Protein AF-A0A0U3PDX2-F1 (afdb_monomer_lite)

Secondary structure (DSSP, 8-state):
------HHHHHHHHHHHHSGGGTT--S-----SSSPPP--

Radius of gyration: 12.06 Å; chains: 1; bounding box: 23×24×30 Å

pLDDT: mean 92.78, std 7.06, range [58.62, 98.25]

Foldseek 3Di:
DDDDDDPVLCVVVVVCCVDPVVVPPPPDDDDSDVPDDDDD

Structure (mmCIF, N/CA/C/O backbone):
data_AF-A0A0U3PDX2-F1
#
_entry.id   AF-A0A0U3PDX2-F1
#
loop_
_atom_site.group_PDB
_atom_site.id
_atom_site.type_symbol
_atom_site.label_atom_id
_atom_site.label_alt_id
_atom_site.label_comp_id
_atom_site.label_asym_id
_atom_site.label_entity_id
_atom_site.label_seq_id
_atom_site.pdbx_PDB_ins_code
_atom_site.Cartn_x
_atom_site.Cartn_y
_atom_site.Cartn_z
_atom_site.occupancy
_atom_site.B_iso_or_equiv
_atom_site.auth_seq_id
_atom_site.auth_comp_id
_atom_site.auth_asym_id
_atom_site.auth_atom_id
_atom_site.pdbx_PDB_model_num
ATOM 1 N N . MET A 1 1 ? 17.241 4.600 -19.672 1.00 58.62 1 MET A N 1
ATOM 2 C CA . MET A 1 1 ? 16.055 4.373 -20.533 1.00 58.62 1 MET A CA 1
ATOM 3 C C . MET A 1 1 ? 14.798 4.552 -19.694 1.00 58.62 1 MET A C 1
ATOM 5 O O . MET A 1 1 ? 14.754 4.002 -18.604 1.00 58.62 1 MET A O 1
ATOM 9 N N . LYS A 1 2 ? 13.810 5.333 -20.151 1.00 78.12 2 LYS A N 1
ATOM 10 C CA . LYS A 1 2 ? 12.494 5.448 -19.494 1.00 78.12 2 LYS A CA 1
ATOM 11 C C . LYS A 1 2 ? 11.512 4.545 -20.250 1.00 78.12 2 LYS A C 1
ATOM 13 O O . LYS A 1 2 ? 11.449 4.652 -21.470 1.00 78.12 2 LYS A O 1
ATOM 18 N N . ARG A 1 3 ? 10.792 3.659 -19.552 1.00 90.62 3 ARG A N 1
ATOM 19 C CA . ARG A 1 3 ? 9.748 2.791 -20.133 1.00 90.62 3 ARG A CA 1
ATOM 20 C C . ARG A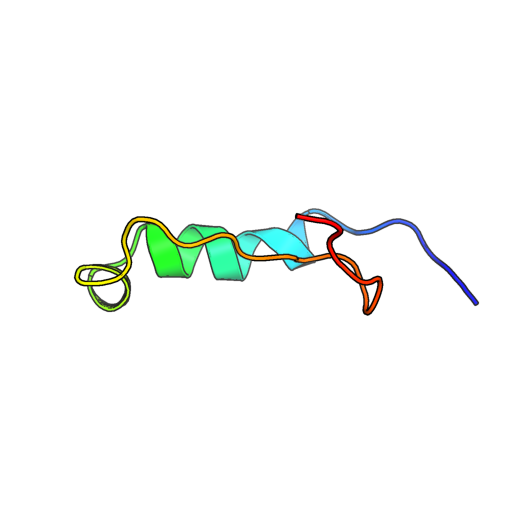 1 3 ? 8.374 3.127 -19.562 1.00 90.62 3 ARG A C 1
ATOM 22 O O . ARG A 1 3 ? 8.290 3.735 -18.497 1.00 90.62 3 ARG A O 1
ATOM 29 N N . ALA A 1 4 ? 7.320 2.710 -20.257 1.00 89.81 4 ALA A N 1
ATOM 30 C CA . ALA A 1 4 ? 5.971 2.762 -19.710 1.00 89.81 4 ALA A CA 1
ATOM 31 C C . ALA A 1 4 ? 5.868 1.859 -18.470 1.00 89.81 4 ALA A C 1
ATOM 33 O O . ALA A 1 4 ? 6.402 0.739 -18.457 1.00 89.81 4 ALA A O 1
ATOM 34 N N . GLY A 1 5 ? 5.183 2.364 -17.444 1.00 91.50 5 GLY A N 1
ATOM 35 C CA . GLY A 1 5 ? 4.790 1.560 -16.293 1.00 91.50 5 GLY A CA 1
AT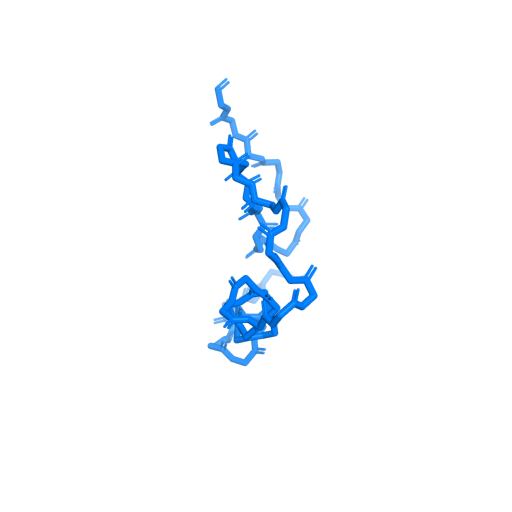OM 36 C C . GLY A 1 5 ? 3.839 0.449 -16.730 1.00 91.50 5 GLY A C 1
ATOM 37 O O . GLY A 1 5 ? 3.061 0.624 -17.668 1.00 91.50 5 GLY A O 1
ATOM 38 N N . GLN A 1 6 ? 3.941 -0.701 -16.085 1.00 95.38 6 GLN A N 1
ATOM 39 C CA . GLN A 1 6 ? 3.093 -1.858 -16.315 1.00 95.38 6 GLN A CA 1
ATOM 40 C C . GLN A 1 6 ? 2.097 -2.001 -15.159 1.00 95.38 6 GLN A C 1
ATOM 42 O O . GLN A 1 6 ? 2.459 -1.720 -14.015 1.00 95.38 6 GLN A O 1
ATOM 47 N N . PRO A 1 7 ? 0.867 -2.486 -15.404 1.00 94.31 7 PRO A N 1
ATOM 48 C CA . PRO A 1 7 ? -0.143 -2.640 -14.351 1.00 94.31 7 PRO A CA 1
ATOM 49 C C . PRO A 1 7 ? 0.332 -3.472 -13.152 1.00 94.31 7 PRO A C 1
ATOM 51 O O . PRO A 1 7 ? 0.009 -3.166 -12.006 1.00 94.31 7 PRO A O 1
ATOM 54 N N . VAL A 1 8 ? 1.160 -4.487 -13.414 1.00 96.06 8 VAL A N 1
ATOM 55 C CA . VAL A 1 8 ? 1.749 -5.356 -12.385 1.00 96.06 8 VAL A CA 1
ATOM 56 C C . VAL A 1 8 ? 2.621 -4.599 -11.378 1.00 96.06 8 VAL A C 1
ATOM 58 O O . VAL A 1 8 ? 2.835 -5.083 -10.278 1.00 96.06 8 VAL A O 1
ATOM 61 N N . GLU A 1 9 ? 3.105 -3.404 -11.715 1.00 95.50 9 GLU A N 1
ATOM 62 C CA . GLU A 1 9 ? 3.925 -2.597 -10.807 1.00 95.50 9 GLU A CA 1
ATOM 63 C C . GLU A 1 9 ? 3.076 -1.849 -9.772 1.00 95.50 9 GLU A C 1
ATOM 65 O O . GLU A 1 9 ? 3.551 -1.593 -8.670 1.00 95.50 9 GLU A O 1
ATOM 70 N N . LEU A 1 10 ? 1.817 -1.530 -10.098 1.00 94.00 10 LEU A N 1
ATOM 7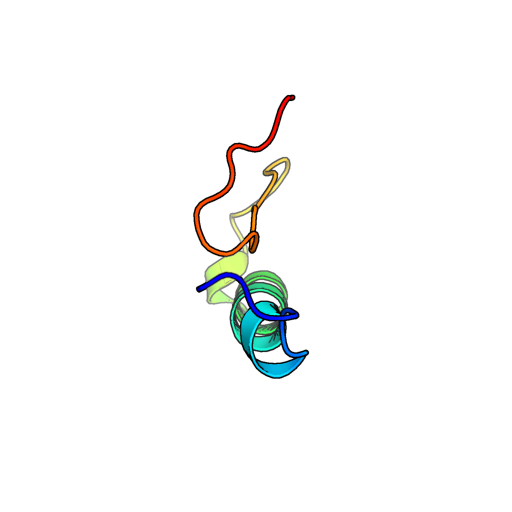1 C CA . LEU A 1 10 ? 0.871 -0.885 -9.179 1.00 94.00 10 LEU A CA 1
ATOM 72 C C . LEU A 1 10 ? 0.127 -1.906 -8.305 1.00 94.00 10 LEU A C 1
ATOM 74 O O . LEU A 1 10 ? -0.203 -1.611 -7.156 1.00 94.00 10 LEU A O 1
ATOM 78 N N . ALA A 1 11 ? -0.131 -3.102 -8.843 1.00 97.00 11 ALA A N 1
ATOM 79 C CA . ALA A 1 11 ? -0.938 -4.130 -8.187 1.00 97.00 11 ALA A CA 1
ATOM 80 C C . ALA A 1 11 ? -0.505 -4.464 -6.739 1.00 97.00 11 ALA A C 1
ATOM 82 O O . ALA A 1 11 ? -1.390 -4.544 -5.890 1.00 97.00 11 ALA A O 1
ATOM 83 N N . PRO A 1 12 ? 0.794 -4.589 -6.392 1.00 96.38 12 PRO A N 1
ATOM 84 C CA . PRO A 1 12 ? 1.205 -4.911 -5.025 1.00 96.38 12 PRO A CA 1
ATOM 85 C C . PRO A 1 12 ? 0.800 -3.849 -4.001 1.00 96.38 12 PRO A C 1
ATOM 87 O O . PRO A 1 12 ? 0.352 -4.197 -2.915 1.00 96.38 12 PRO A O 1
ATOM 90 N N . VAL A 1 13 ? 0.904 -2.560 -4.350 1.00 96.69 13 VAL A N 1
ATOM 91 C CA . VAL A 1 13 ? 0.492 -1.463 -3.456 1.00 96.69 13 VAL A CA 1
ATOM 92 C C . VAL A 1 13 ? -1.018 -1.490 -3.250 1.00 96.69 13 VAL A C 1
ATOM 94 O O . VAL A 1 13 ? -1.486 -1.331 -2.129 1.00 96.69 13 VAL A O 1
ATOM 97 N N . TYR A 1 14 ? -1.784 -1.747 -4.311 1.00 96.00 14 TYR A N 1
ATOM 98 C CA . TYR A 1 14 ? -3.233 -1.894 -4.199 1.00 96.00 14 TYR A CA 1
ATOM 99 C C . TYR A 1 14 ? -3.620 -3.067 -3.288 1.00 96.00 14 TYR A C 1
ATOM 101 O O . TYR A 1 14 ? -4.445 -2.904 -2.394 1.00 96.00 14 TYR A O 1
ATOM 109 N N . VAL A 1 15 ? -2.995 -4.233 -3.484 1.00 97.56 15 VAL A N 1
ATOM 110 C CA . VAL A 1 15 ? -3.255 -5.429 -2.669 1.00 97.56 15 VAL A CA 1
ATOM 111 C C . VAL A 1 15 ? -2.871 -5.193 -1.208 1.00 97.56 15 VAL A C 1
ATOM 113 O O . VAL A 1 15 ? -3.647 -5.552 -0.332 1.00 97.56 15 VAL A O 1
ATOM 116 N N . LEU A 1 16 ? -1.737 -4.536 -0.937 1.00 97.31 16 LEU A N 1
ATOM 117 C CA . LEU A 1 16 ? -1.327 -4.161 0.419 1.00 97.31 16 LEU A CA 1
ATOM 118 C C . LEU A 1 16 ? -2.387 -3.289 1.102 1.00 97.31 16 LEU A C 1
ATOM 120 O O . LEU A 1 16 ? -2.821 -3.607 2.206 1.0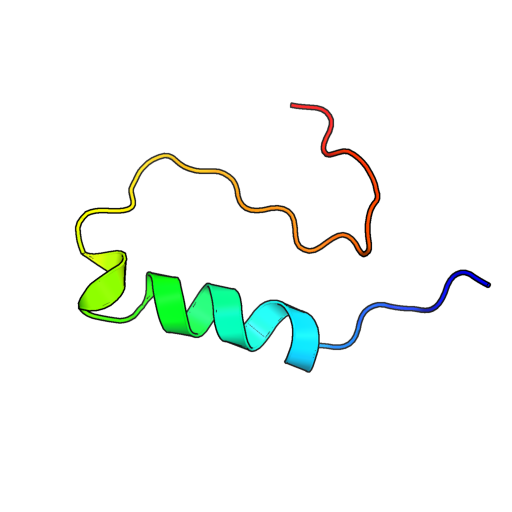0 97.31 16 LEU A O 1
ATOM 124 N N . LEU A 1 17 ? -2.831 -2.216 0.440 1.00 97.19 17 LEU A N 1
ATOM 125 C CA . LEU A 1 17 ? -3.827 -1.295 0.998 1.00 97.19 17 LEU A CA 1
ATOM 126 C C . LEU A 1 17 ? -5.199 -1.953 1.204 1.00 97.19 17 LEU A C 1
ATOM 128 O O . LEU A 1 17 ? -5.950 -1.527 2.074 1.00 97.19 17 LEU A O 1
ATOM 132 N N . ALA A 1 18 ? -5.524 -2.978 0.417 1.00 97.38 18 ALA A N 1
ATOM 133 C CA . ALA A 1 18 ? -6.751 -3.755 0.562 1.00 97.38 18 ALA A CA 1
ATOM 134 C C . ALA A 1 18 ? -6.645 -4.900 1.589 1.00 97.38 18 ALA A C 1
ATOM 136 O O . ALA A 1 18 ? -7.657 -5.520 1.908 1.00 97.38 18 ALA A O 1
ATOM 137 N N . SER A 1 19 ? -5.441 -5.216 2.070 1.00 98.19 19 SER A N 1
ATOM 138 C CA . SER A 1 19 ? -5.196 -6.313 3.009 1.00 98.19 19 SER A CA 1
ATOM 139 C C . SER A 1 19 ? -5.343 -5.881 4.469 1.00 98.19 19 SER A C 1
ATOM 141 O O . SER A 1 19 ? -5.272 -4.694 4.793 1.00 98.19 19 SER A O 1
ATOM 143 N N . ASP A 1 20 ? -5.445 -6.858 5.372 1.00 98.25 20 ASP A N 1
ATOM 144 C CA . ASP A 1 20 ? -5.449 -6.616 6.821 1.00 98.25 20 ASP A CA 1
ATOM 145 C C . ASP A 1 20 ? -4.150 -5.946 7.313 1.00 98.25 20 ASP A C 1
ATOM 147 O O . ASP A 1 20 ? -4.168 -5.190 8.288 1.00 98.25 20 ASP A O 1
ATOM 151 N N . GLU A 1 21 ? -3.027 -6.147 6.613 1.00 97.38 21 GLU A N 1
ATOM 152 C CA . GLU A 1 21 ? -1.752 -5.474 6.908 1.00 97.38 21 GLU A CA 1
ATOM 153 C C . GLU A 1 21 ? -1.842 -3.955 6.685 1.00 97.38 21 GLU A C 1
ATOM 155 O O . GLU A 1 21 ? -1.168 -3.177 7.362 1.00 97.38 21 GLU A O 1
ATOM 160 N N . GLY A 1 22 ? -2.716 -3.521 5.772 1.00 97.19 22 GLY A N 1
ATOM 161 C CA . GLY A 1 22 ? -2.995 -2.118 5.484 1.00 97.19 22 GLY A CA 1
ATOM 162 C C . GLY A 1 22 ? -3.990 -1.461 6.443 1.00 97.19 22 GLY A C 1
ATOM 163 O O . GLY A 1 22 ? -4.275 -0.276 6.288 1.00 97.19 22 GLY A O 1
ATOM 164 N N . SER A 1 23 ? -4.503 -2.179 7.448 1.00 97.50 23 SER A N 1
ATOM 165 C CA . SER A 1 23 ? -5.620 -1.728 8.299 1.00 97.50 23 SER A CA 1
ATOM 166 C C . SER A 1 23 ? -5.391 -0.408 9.047 1.00 97.50 23 SER A C 1
ATOM 168 O O . SER A 1 23 ? -6.357 0.271 9.395 1.00 97.50 23 SER A O 1
ATOM 170 N N . TYR A 1 24 ? -4.135 -0.015 9.272 1.00 97.06 24 TYR A N 1
ATOM 171 C CA . TYR A 1 24 ? -3.777 1.251 9.925 1.00 97.06 24 TYR A CA 1
ATOM 172 C C . TYR A 1 24 ? -3.220 2.317 8.968 1.00 97.06 24 TYR A C 1
ATOM 174 O O . TYR A 1 24 ? -2.791 3.387 9.403 1.00 97.06 24 TYR A O 1
ATOM 182 N N . ILE A 1 25 ? -3.215 2.048 7.662 1.00 97.44 25 ILE A N 1
ATOM 183 C CA . ILE A 1 25 ? -2.708 2.959 6.637 1.00 97.44 25 ILE A CA 1
ATOM 184 C C . ILE A 1 25 ? -3.872 3.796 6.105 1.00 97.44 25 ILE A C 1
ATOM 186 O O . ILE A 1 25 ? -4.698 3.329 5.327 1.00 97.44 25 ILE A O 1
ATOM 190 N N . THR A 1 26 ? -3.929 5.066 6.506 1.00 96.81 26 THR A N 1
ATOM 191 C CA . THR A 1 26 ? -4.947 6.016 6.035 1.00 96.81 26 THR A CA 1
ATOM 192 C C . THR A 1 26 ? -4.362 7.410 5.805 1.00 96.81 26 THR A C 1
ATOM 194 O O . THR A 1 26 ? -3.350 7.784 6.404 1.00 96.81 26 THR A O 1
ATOM 197 N N . GLY A 1 27 ? -4.968 8.174 4.891 1.00 95.75 27 GLY A N 1
ATOM 198 C CA . GLY A 1 27 ? -4.558 9.546 4.557 1.00 95.75 27 GLY A CA 1
ATOM 199 C C . GLY A 1 27 ? -3.202 9.678 3.851 1.00 95.75 27 GLY A C 1
ATOM 200 O O . GLY A 1 27 ? -2.658 10.776 3.798 1.00 95.75 27 GLY A O 1
ATOM 201 N N . GLN A 1 28 ? -2.640 8.581 3.335 1.00 94.81 28 GLN A N 1
ATOM 202 C CA . GLN A 1 28 ? -1.323 8.562 2.690 1.00 94.81 28 GLN A CA 1
ATOM 203 C C . GLN A 1 28 ? -1.424 8.633 1.163 1.00 94.81 28 GLN A C 1
ATOM 205 O O . GLN A 1 28 ? -2.387 8.147 0.569 1.00 94.81 28 GLN A O 1
ATOM 210 N N . ILE A 1 29 ? -0.384 9.175 0.524 1.00 93.50 29 ILE A N 1
ATOM 211 C CA . ILE A 1 29 ? -0.223 9.184 -0.934 1.00 93.50 29 ILE A CA 1
ATOM 212 C C . ILE A 1 29 ? 0.987 8.319 -1.300 1.00 93.50 29 ILE A C 1
ATOM 214 O O . ILE A 1 29 ? 2.116 8.627 -0.923 1.00 93.50 29 ILE A O 1
ATOM 218 N N . TYR A 1 30 ? 0.756 7.245 -2.061 1.00 93.56 30 TYR A N 1
ATOM 219 C CA . TYR A 1 30 ? 1.800 6.323 -2.522 1.00 93.56 30 TYR A CA 1
ATOM 220 C C . TYR A 1 30 ? 2.116 6.539 -4.005 1.00 93.56 30 TYR A C 1
ATOM 222 O O . TYR A 1 30 ? 1.269 6.321 -4.871 1.00 93.56 30 TYR A O 1
ATOM 230 N N . GLY A 1 31 ? 3.355 6.928 -4.319 1.00 93.38 31 GLY A N 1
ATOM 231 C CA . GLY A 1 31 ? 3.814 7.092 -5.700 1.00 93.38 31 GLY A CA 1
ATOM 232 C C . GLY A 1 31 ? 4.496 5.854 -6.257 1.00 93.38 31 GLY A C 1
ATOM 233 O O . GLY A 1 31 ? 5.613 5.528 -5.864 1.00 93.38 31 GLY A O 1
ATOM 234 N N . VAL A 1 32 ? 3.880 5.227 -7.259 1.00 93.62 32 VAL A N 1
ATOM 235 C CA . VAL A 1 32 ? 4.488 4.148 -8.056 1.00 93.62 32 VAL A CA 1
ATOM 236 C C . VAL A 1 32 ? 4.929 4.708 -9.411 1.00 93.62 32 VAL A C 1
ATOM 238 O O . VAL A 1 32 ? 4.330 4.455 -10.453 1.00 93.62 32 VAL A O 1
ATOM 241 N N . THR A 1 33 ? 5.954 5.561 -9.399 1.00 92.12 33 THR A N 1
ATOM 242 C CA . THR A 1 33 ? 6.306 6.428 -10.545 1.00 92.12 33 THR A CA 1
ATOM 243 C C . THR A 1 33 ? 7.586 6.020 -11.285 1.00 92.12 33 THR A C 1
ATOM 245 O O . THR A 1 33 ? 8.017 6.716 -12.211 1.00 92.12 33 THR A O 1
ATOM 248 N N . GLY A 1 34 ? 8.233 4.923 -10.875 1.00 90.31 34 GLY A N 1
ATOM 249 C CA . GLY A 1 34 ? 9.532 4.505 -11.416 1.00 90.31 34 GLY A CA 1
ATOM 250 C C . GLY A 1 34 ? 10.677 5.461 -11.056 1.00 90.31 34 GLY A C 1
ATOM 251 O O . GLY A 1 34 ? 11.571 5.681 -11.872 1.00 90.31 34 GLY A O 1
ATOM 252 N N . GLY A 1 35 ? 10.624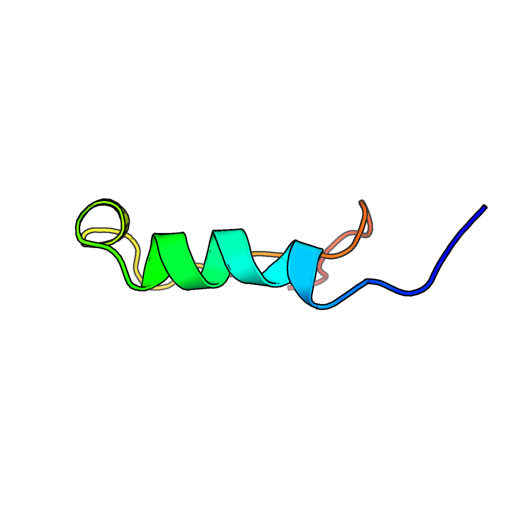 6.066 -9.863 1.00 88.75 35 GLY A N 1
ATOM 253 C CA . GLY A 1 35 ? 11.660 6.966 -9.340 1.00 88.75 35 GLY A CA 1
ATOM 254 C C . GLY A 1 35 ? 11.473 8.444 -9.688 1.00 88.75 35 GLY A C 1
ATOM 255 O O . GLY A 1 35 ? 12.381 9.240 -9.462 1.00 88.75 35 GLY A O 1
ATOM 256 N N . LYS A 1 36 ? 10.319 8.839 -10.242 1.00 90.00 36 L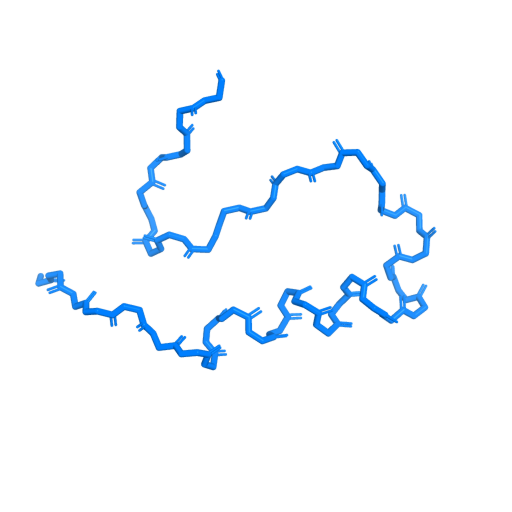YS A N 1
ATOM 257 C CA . LYS A 1 36 ? 9.996 10.260 -10.433 1.00 90.00 36 LYS A CA 1
ATOM 258 C C . LYS A 1 36 ? 9.408 10.845 -9.140 1.00 90.00 36 LYS A C 1
ATOM 260 O O . LYS A 1 36 ? 8.526 10.207 -8.565 1.00 90.00 36 LYS A O 1
ATOM 265 N N . PRO A 1 37 ? 9.836 12.038 -8.704 1.00 89.06 37 PRO A N 1
ATOM 266 C CA . PRO A 1 37 ? 9.211 12.714 -7.573 1.00 89.06 37 PRO A CA 1
ATOM 267 C C . PRO A 1 37 ? 7.707 12.901 -7.791 1.00 89.06 37 PRO A C 1
ATOM 269 O O . PRO A 1 37 ? 7.260 13.088 -8.926 1.00 89.06 37 PRO A O 1
ATOM 272 N N . ILE A 1 38 ? 6.950 12.842 -6.700 1.00 89.44 38 ILE A N 1
ATOM 273 C CA . ILE A 1 38 ? 5.560 13.290 -6.662 1.00 89.44 38 ILE A CA 1
ATOM 274 C C . ILE A 1 38 ? 5.611 14.736 -6.178 1.00 89.44 38 ILE A C 1
ATOM 276 O O . ILE A 1 38 ? 6.168 14.984 -5.111 1.00 89.44 38 ILE A O 1
ATOM 280 N N . ASP A 1 39 ? 5.087 15.663 -6.971 1.00 87.00 39 ASP A N 1
ATOM 281 C CA . ASP A 1 39 ? 4.915 17.054 -6.547 1.00 87.00 39 ASP A CA 1
ATOM 282 C C . ASP A 1 39 ? 3.547 17.141 -5.861 1.00 87.00 39 ASP A C 1
ATOM 284 O O . ASP A 1 39 ? 2.525 16.869 -6.501 1.00 87.00 39 ASP A O 1
ATOM 288 N N . LEU A 1 40 ? 3.551 17.397 -4.553 1.00 80.75 40 LEU A N 1
ATOM 289 C CA . LEU A 1 40 ? 2.376 17.408 -3.676 1.00 80.75 40 LEU A CA 1
ATOM 290 C C . LEU A 1 40 ? 2.175 18.788 -3.057 1.00 80.75 40 LEU A C 1
ATOM 292 O O . LEU A 1 40 ? 3.190 19.392 -2.645 1.00 80.75 40 LEU A O 1
#

Sequence (40 aa):
MKRAGQPVELAPVYVLLASDEGSYITGQIYGVTGGKPIDL